Protein AF-A0A2H0VPB9-F1 (afdb_monomer_lite)

Foldseek 3Di:
DDPLVVVLPPPVCVVVDPDPPDDLQNDKDKDAADDPPPPQDVPDFGMWMDHPQKIWTWGQDPVGDTDTDDMDGPVVVCVVVVND

Structure (mmCIF, N/CA/C/O backbone):
data_AF-A0A2H0VPB9-F1
#
_entry.id   AF-A0A2H0VPB9-F1
#
loop_
_atom_site.group_PDB
_atom_site.id
_atom_site.type_symbol
_atom_site.label_atom_id
_atom_site.label_alt_id
_atom_site.label_comp_id
_atom_site.label_asym_id
_atom_site.label_entity_id
_atom_s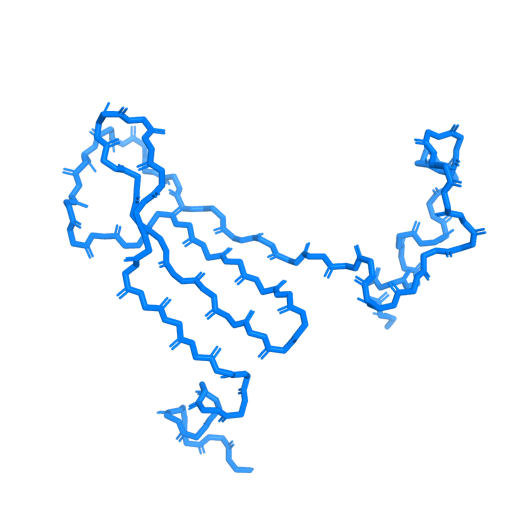ite.label_seq_id
_atom_site.pdbx_PDB_ins_code
_atom_site.Cartn_x
_atom_site.Cartn_y
_atom_site.Cartn_z
_atom_site.occupancy
_atom_site.B_iso_or_equiv
_atom_site.auth_seq_id
_atom_site.auth_comp_id
_atom_site.auth_asym_id
_atom_site.auth_atom_id
_atom_site.pdbx_PDB_model_num
ATOM 1 N N . GLU A 1 1 ? -1.319 13.851 15.436 1.00 55.47 1 GLU A N 1
ATOM 2 C CA . GLU A 1 1 ? -2.630 13.229 15.161 1.00 55.47 1 GLU A CA 1
ATOM 3 C C . GLU A 1 1 ? -2.427 12.123 14.128 1.00 55.47 1 GLU A C 1
ATOM 5 O O . GLU A 1 1 ? -1.667 12.339 13.188 1.00 55.47 1 GLU A O 1
ATOM 10 N N . THR A 1 2 ? -2.934 10.907 14.356 1.00 79.50 2 THR A N 1
ATOM 11 C CA . THR A 1 2 ? -2.649 9.736 13.501 1.00 79.50 2 THR A CA 1
ATOM 12 C C . THR A 1 2 ? -3.557 9.719 12.269 1.00 79.50 2 THR A C 1
ATOM 14 O O . THR A 1 2 ? -4.707 10.139 12.337 1.00 79.50 2 THR A O 1
ATOM 17 N N . LEU A 1 3 ? -3.070 9.189 11.137 1.00 80.00 3 LEU A N 1
ATOM 18 C CA . LEU A 1 3 ? -3.854 9.039 9.896 1.00 80.00 3 LEU A CA 1
ATOM 19 C C . LEU A 1 3 ? -5.226 8.386 10.143 1.00 80.00 3 LEU A C 1
ATOM 21 O O . LEU A 1 3 ? -6.224 8.810 9.573 1.00 80.00 3 LEU A O 1
ATOM 25 N N . LEU A 1 4 ? -5.272 7.379 11.020 1.00 84.00 4 LEU A N 1
ATOM 26 C CA . LEU A 1 4 ? -6.498 6.676 11.392 1.00 84.00 4 LEU A CA 1
ATOM 27 C C . LEU A 1 4 ? -7.533 7.596 12.051 1.00 84.00 4 LEU A C 1
ATOM 29 O O . LEU A 1 4 ? -8.717 7.499 11.734 1.00 84.00 4 LEU A O 1
ATOM 33 N N . GLN A 1 5 ? -7.085 8.499 12.926 1.00 86.56 5 GLN A N 1
ATOM 34 C CA . GLN A 1 5 ? -7.957 9.465 13.586 1.00 86.56 5 GLN A CA 1
ATOM 35 C C . GLN A 1 5 ? -8.573 10.416 12.555 1.00 86.56 5 GLN A C 1
ATOM 37 O O . GLN A 1 5 ? -9.792 10.525 12.475 1.00 86.56 5 GLN A O 1
ATOM 42 N N . ASN A 1 6 ? -7.746 10.977 11.666 1.00 85.38 6 ASN A N 1
ATOM 43 C CA . ASN A 1 6 ? -8.203 11.886 10.610 1.00 85.38 6 ASN A CA 1
ATOM 44 C C . ASN A 1 6 ? -9.254 11.252 9.684 1.00 85.38 6 ASN A C 1
ATOM 46 O O . ASN A 1 6 ? -10.145 11.941 9.189 1.00 85.38 6 ASN A O 1
ATOM 50 N N . VAL A 1 7 ? -9.150 9.945 9.421 1.00 83.06 7 VAL A N 1
ATOM 51 C CA . VAL A 1 7 ? -10.129 9.220 8.599 1.00 83.06 7 VAL A CA 1
ATOM 52 C C . VAL A 1 7 ? -11.423 8.970 9.376 1.00 83.06 7 VAL A C 1
ATOM 54 O O . VAL A 1 7 ? -12.502 9.217 8.842 1.00 83.06 7 VAL A O 1
ATOM 57 N N . ASN A 1 8 ? -11.336 8.513 10.629 1.00 86.62 8 ASN A N 1
ATOM 58 C CA . ASN A 1 8 ? -12.515 8.253 11.460 1.00 86.62 8 ASN A CA 1
ATOM 59 C C . ASN A 1 8 ? -13.287 9.536 11.814 1.00 86.62 8 ASN A C 1
ATOM 61 O O . ASN A 1 8 ? -14.515 9.504 11.929 1.00 86.62 8 ASN A O 1
ATOM 65 N N . ASP A 1 9 ? -12.606 10.676 11.914 1.00 89.88 9 ASP A N 1
ATOM 66 C CA . ASP A 1 9 ? -13.225 11.971 12.215 1.00 89.88 9 ASP A CA 1
ATOM 67 C C . ASP A 1 9 ? -13.856 12.653 10.996 1.00 89.88 9 ASP A C 1
ATOM 69 O O . ASP A 1 9 ? -14.641 13.590 11.135 1.00 89.88 9 ASP A O 1
ATOM 73 N N . ASN A 1 10 ? -13.588 12.160 9.786 1.00 88.12 10 ASN A N 1
ATOM 74 C CA . ASN A 1 10 ? -14.129 12.748 8.571 1.00 88.12 10 ASN A CA 1
ATOM 75 C C . ASN A 1 10 ? -15.579 12.297 8.316 1.00 88.12 10 ASN A C 1
ATOM 77 O O . ASN A 1 10 ? -15.847 11.251 7.723 1.00 88.12 10 ASN A O 1
ATOM 81 N N . GLU A 1 11 ? -16.538 13.137 8.707 1.00 87.19 11 GLU A N 1
ATOM 82 C CA . GLU A 1 11 ? -17.978 12.877 8.558 1.00 87.19 11 GLU A CA 1
ATOM 83 C C . GLU A 1 11 ? -18.425 12.601 7.116 1.00 87.19 11 GLU A C 1
ATOM 85 O O . GLU A 1 11 ? -19.405 11.885 6.901 1.00 87.19 11 GLU A O 1
ATOM 90 N N . LYS A 1 12 ? -17.700 13.118 6.113 1.00 86.31 12 LYS A N 1
ATOM 91 C CA . LYS A 1 12 ? -18.070 12.955 4.699 1.00 86.31 12 LYS A CA 1
ATOM 92 C C . LYS A 1 12 ? -17.908 11.524 4.212 1.00 86.31 12 LYS A C 1
ATOM 94 O O . LYS A 1 12 ? -18.681 11.116 3.354 1.00 86.31 12 LYS A O 1
ATOM 99 N N . VAL A 1 13 ? -16.924 10.793 4.740 1.00 80.25 13 VAL A N 1
ATOM 100 C CA . VAL A 1 13 ? -16.702 9.387 4.377 1.00 80.25 13 VAL A CA 1
ATOM 101 C C . VAL A 1 13 ? -17.557 8.446 5.215 1.00 80.25 13 VAL A C 1
ATOM 103 O O . VAL A 1 13 ? -17.981 7.437 4.679 1.00 80.25 13 VAL A O 1
ATOM 106 N N . ARG A 1 14 ? -17.909 8.780 6.469 1.00 76.62 14 ARG A N 1
ATOM 107 C CA . ARG A 1 14 ? -18.679 7.896 7.381 1.00 76.62 14 ARG A CA 1
ATOM 108 C C . ARG A 1 14 ? -19.916 7.250 6.751 1.00 76.62 14 ARG A C 1
ATOM 110 O O . ARG A 1 14 ? -20.157 6.068 6.967 1.00 76.62 14 ARG A O 1
ATOM 117 N N . LYS A 1 15 ? -20.684 8.012 5.971 1.00 79.62 15 LYS A N 1
ATOM 118 C CA . LYS A 1 15 ? -21.927 7.544 5.333 1.00 79.62 15 LYS A CA 1
ATOM 119 C C . LYS A 1 15 ? -21.715 6.453 4.274 1.00 79.62 15 LYS A C 1
ATOM 121 O O . LYS A 1 15 ? -22.636 5.694 4.000 1.00 79.62 15 LYS A O 1
ATOM 126 N N . ASP A 1 16 ? -20.521 6.384 3.694 1.00 78.81 16 ASP A N 1
ATOM 127 C CA . ASP A 1 16 ? -20.197 5.493 2.579 1.00 78.81 16 ASP A CA 1
ATOM 128 C C . ASP A 1 16 ? -19.471 4.219 3.065 1.00 78.81 16 ASP A C 1
ATOM 130 O O . ASP A 1 16 ? -18.979 3.425 2.263 1.00 78.81 16 ASP A O 1
ATOM 134 N N . LEU A 1 17 ? -19.385 4.007 4.386 1.00 73.81 17 LEU A N 1
ATOM 135 C CA . LEU A 1 17 ? -18.545 2.977 4.995 1.00 73.81 17 LEU A CA 1
ATOM 136 C C . LEU A 1 17 ? -19.366 1.899 5.695 1.00 73.81 17 LEU A C 1
ATOM 138 O O . LEU A 1 17 ? -20.016 2.135 6.707 1.00 73.81 17 LEU A O 1
ATOM 142 N N . CYS A 1 18 ? -19.255 0.669 5.189 1.00 73.06 18 CYS A N 1
ATOM 143 C CA . CYS A 1 18 ? -19.909 -0.506 5.773 1.00 73.06 18 CYS A CA 1
ATOM 144 C C . CYS A 1 18 ? -19.307 -0.939 7.122 1.00 73.06 18 CYS A C 1
ATOM 146 O O . CYS A 1 18 ? -19.928 -1.709 7.849 1.00 73.06 18 CYS A O 1
ATOM 148 N N . GLN A 1 19 ? -18.092 -0.489 7.447 1.00 74.12 19 GLN A N 1
ATOM 149 C CA . GLN A 1 19 ? -17.408 -0.800 8.701 1.00 74.12 19 GLN A CA 1
ATOM 150 C C . GLN A 1 19 ? -16.827 0.486 9.290 1.00 74.12 19 GLN A C 1
ATOM 152 O O . GLN A 1 19 ? -15.845 1.023 8.782 1.00 74.12 19 GLN A O 1
ATOM 157 N N . TYR A 1 20 ? -17.470 0.980 10.347 1.00 78.88 20 TYR A N 1
ATOM 158 C CA . TYR A 1 20 ? -17.074 2.163 11.104 1.00 78.88 20 TYR A CA 1
ATOM 159 C C . TYR A 1 20 ? -17.109 1.849 12.614 1.00 78.88 20 TYR A C 1
ATOM 161 O O . TYR A 1 20 ? -18.063 1.204 13.058 1.00 78.88 20 TYR A O 1
ATOM 169 N N . PRO A 1 21 ? -16.133 2.316 13.419 1.00 85.25 21 PRO A N 1
ATOM 170 C CA . PRO A 1 21 ? -14.915 3.022 13.010 1.00 85.25 21 PRO A CA 1
ATOM 171 C C . PRO A 1 21 ? -13.914 2.088 12.315 1.00 85.25 21 PRO A C 1
ATOM 173 O O . PRO A 1 21 ? -13.914 0.877 12.541 1.00 85.25 21 PRO A O 1
ATOM 176 N N . PHE A 1 22 ? -13.033 2.653 11.490 1.00 83.75 22 PHE A N 1
ATOM 177 C CA . PHE A 1 22 ? -11.905 1.909 10.949 1.00 83.75 22 PHE A CA 1
ATOM 178 C C . PHE A 1 22 ? -10.911 1.556 12.046 1.00 83.75 22 PHE A C 1
ATOM 180 O O . PHE A 1 22 ? -10.642 2.342 12.961 1.00 83.75 22 PHE A O 1
ATOM 187 N N . LYS A 1 23 ? -10.299 0.392 11.879 1.00 84.88 23 LYS A N 1
ATOM 188 C CA . LYS A 1 23 ? -9.131 -0.066 12.619 1.00 84.88 23 LYS A CA 1
ATOM 189 C C . LYS A 1 23 ? -7.889 0.058 11.739 1.00 84.88 23 LYS A C 1
ATOM 191 O O . LYS A 1 23 ? -7.980 0.176 10.519 1.00 84.88 23 LYS A O 1
ATOM 196 N N . ILE A 1 24 ? -6.710 -0.009 12.355 1.00 81.06 24 ILE A N 1
ATOM 197 C CA . ILE A 1 24 ? -5.424 0.072 11.644 1.00 81.06 24 ILE A CA 1
ATOM 198 C C . ILE A 1 24 ? -5.288 -1.000 10.544 1.00 81.06 24 ILE A C 1
ATOM 200 O O . ILE A 1 24 ? -4.777 -0.708 9.470 1.00 81.06 24 ILE A O 1
ATOM 204 N N . GLU A 1 25 ? -5.850 -2.193 10.763 1.00 82.25 25 GLU A N 1
ATOM 205 C CA . GLU A 1 25 ? -5.942 -3.313 9.803 1.00 82.25 25 GLU A CA 1
ATOM 206 C C . GLU A 1 25 ? -6.796 -3.007 8.555 1.00 82.25 25 GLU A C 1
ATOM 208 O O . GLU A 1 25 ? -6.696 -3.678 7.524 1.00 82.25 25 GLU A O 1
ATOM 213 N N . ASN A 1 26 ? -7.638 -1.972 8.618 1.00 79.88 26 ASN A N 1
ATOM 214 C CA . ASN A 1 26 ? -8.417 -1.499 7.477 1.00 79.88 26 ASN A CA 1
ATOM 215 C C . ASN A 1 26 ? -7.664 -0.452 6.642 1.00 79.88 26 ASN A C 1
ATOM 217 O O . ASN A 1 26 ? -8.137 -0.089 5.564 1.00 79.88 26 ASN A O 1
ATOM 221 N N . LEU A 1 27 ? -6.510 0.042 7.107 1.00 80.56 27 LEU A N 1
ATOM 222 C CA . LEU A 1 27 ? -5.758 1.076 6.407 1.00 80.56 27 LEU A CA 1
ATOM 223 C C . LEU A 1 27 ? -4.755 0.482 5.420 1.00 80.56 27 LEU A C 1
ATOM 225 O O . LEU A 1 27 ? -3.922 -0.361 5.743 1.00 80.56 27 LEU A O 1
ATOM 229 N N . LYS A 1 28 ? -4.799 1.008 4.198 1.00 87.56 28 LYS A N 1
ATOM 230 C CA . LYS A 1 28 ? -3.764 0.834 3.184 1.00 87.56 28 LYS A CA 1
ATOM 231 C C . LYS A 1 28 ? -3.264 2.210 2.783 1.00 87.56 28 LYS A C 1
ATOM 233 O O . LYS A 1 28 ? -4.049 3.043 2.334 1.00 87.56 28 LYS A O 1
ATOM 238 N N . ILE A 1 29 ? -1.959 2.425 2.887 1.00 86.25 29 ILE A N 1
ATOM 239 C CA . ILE A 1 29 ? -1.314 3.626 2.354 1.00 86.25 29 ILE A CA 1
ATOM 240 C C . ILE A 1 29 ? -0.812 3.306 0.954 1.00 86.25 29 ILE A C 1
ATOM 242 O O . ILE A 1 29 ? -0.380 2.190 0.659 1.00 86.25 29 ILE A O 1
ATOM 246 N N . THR A 1 30 ? -0.932 4.268 0.051 1.00 89.19 30 THR A N 1
ATOM 247 C CA . THR A 1 30 ? -0.509 4.125 -1.336 1.00 89.19 30 THR A CA 1
ATOM 248 C C . THR A 1 30 ? 0.170 5.403 -1.796 1.00 89.19 30 THR A C 1
ATOM 250 O O . THR A 1 30 ? -0.338 6.492 -1.548 1.00 89.19 30 THR A O 1
ATOM 253 N N . ILE A 1 31 ? 1.296 5.251 -2.490 1.00 87.81 31 ILE A N 1
ATOM 254 C CA . ILE A 1 31 ? 2.009 6.332 -3.166 1.00 87.81 31 ILE A CA 1
ATOM 255 C C . ILE A 1 31 ? 2.049 5.982 -4.650 1.00 87.81 31 ILE A C 1
ATOM 257 O O . ILE A 1 31 ? 2.576 4.936 -5.030 1.00 87.81 31 ILE A O 1
ATOM 261 N N . SER A 1 32 ? 1.479 6.841 -5.490 1.00 87.19 32 SER A N 1
ATOM 262 C CA . SER A 1 32 ? 1.540 6.725 -6.947 1.00 87.19 32 SER A CA 1
ATOM 263 C C . SER A 1 32 ? 2.487 7.774 -7.514 1.00 87.19 32 SER A C 1
ATOM 265 O O . SER A 1 32 ? 2.392 8.953 -7.176 1.00 87.19 32 SER A O 1
ATOM 267 N N . PHE A 1 33 ? 3.388 7.347 -8.395 1.00 83.19 33 PHE A N 1
ATOM 268 C CA . PHE A 1 33 ? 4.295 8.236 -9.108 1.00 83.19 33 PHE A CA 1
ATOM 269 C C . PHE A 1 33 ? 3.809 8.402 -10.541 1.00 83.19 33 PHE A C 1
ATOM 271 O O . PHE A 1 33 ? 3.806 7.449 -11.320 1.00 83.19 33 PHE A O 1
ATOM 278 N N . GLU A 1 34 ? 3.440 9.628 -10.896 1.00 75.12 34 GLU A N 1
ATOM 279 C CA . GLU A 1 34 ? 3.046 9.990 -12.253 1.00 75.12 34 GLU A CA 1
ATOM 280 C C . GLU A 1 34 ? 4.115 10.885 -12.877 1.00 75.12 34 GLU A C 1
ATOM 282 O O . GLU A 1 34 ? 4.629 11.819 -12.260 1.00 75.12 34 GLU A O 1
ATOM 287 N N . SER A 1 35 ? 4.484 10.575 -14.116 1.00 71.56 35 SER A N 1
ATOM 288 C CA . SER A 1 35 ? 5.393 11.393 -14.912 1.00 71.56 35 SER A CA 1
ATOM 289 C C . SER A 1 35 ? 4.577 12.193 -15.918 1.00 71.56 35 SER A C 1
ATOM 291 O O . SER 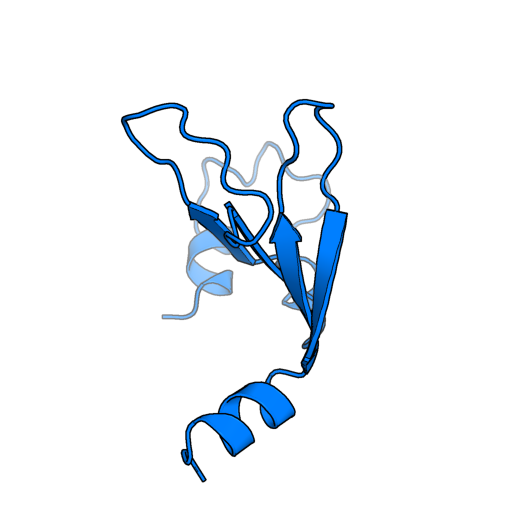A 1 35 ? 3.719 11.632 -16.591 1.00 71.56 35 SER A O 1
ATOM 293 N N . LYS A 1 36 ? 4.865 13.495 -16.065 1.00 69.25 36 LYS A N 1
ATOM 294 C CA . LYS A 1 36 ? 4.206 14.343 -17.080 1.00 69.25 36 LYS A CA 1
ATOM 295 C C . LYS A 1 36 ? 4.419 13.820 -18.498 1.00 69.25 36 LYS A C 1
ATOM 297 O O . LYS A 1 36 ? 3.561 13.984 -19.356 1.00 69.25 36 LYS A O 1
ATOM 302 N N . GLN A 1 37 ? 5.579 13.220 -18.749 1.00 63.78 37 GLN A N 1
ATOM 303 C CA . GLN A 1 37 ? 5.817 12.467 -19.969 1.00 63.78 37 GLN A CA 1
ATOM 304 C C . GLN A 1 37 ? 5.439 11.016 -19.673 1.00 63.78 37 GLN A C 1
ATOM 306 O O . GLN A 1 37 ? 5.981 10.453 -18.720 1.00 63.78 37 GLN A O 1
ATOM 311 N N . ASN A 1 38 ? 4.554 10.419 -20.477 1.00 60.38 38 ASN A N 1
ATOM 312 C CA . ASN A 1 38 ? 4.165 8.997 -20.446 1.00 60.38 38 ASN A CA 1
ATOM 313 C C . ASN A 1 38 ? 5.342 8.051 -20.791 1.00 60.38 38 ASN A C 1
ATOM 315 O O . ASN A 1 38 ? 5.204 7.104 -21.561 1.00 60.38 38 ASN A O 1
ATOM 319 N N . ILE A 1 39 ? 6.535 8.329 -20.269 1.00 61.50 39 ILE A N 1
ATOM 320 C CA . ILE A 1 39 ? 7.728 7.517 -20.428 1.00 61.50 39 ILE A CA 1
ATOM 321 C C . ILE A 1 39 ? 7.565 6.338 -19.483 1.00 61.50 39 ILE A C 1
ATOM 323 O O . ILE A 1 39 ? 7.784 6.439 -18.272 1.00 61.50 39 ILE A O 1
ATOM 327 N N . VAL A 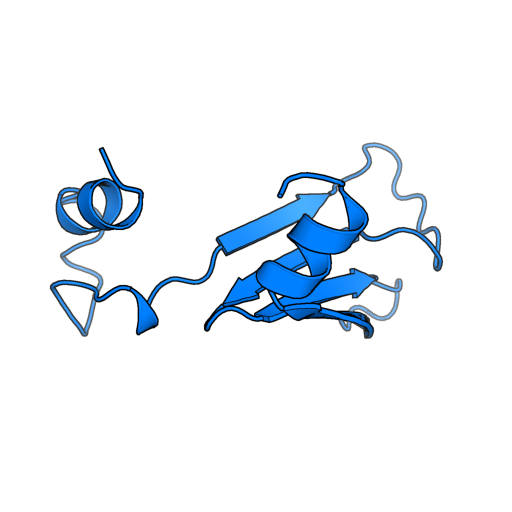1 40 ? 7.148 5.220 -20.063 1.00 61.06 40 VAL A N 1
ATOM 328 C CA . VAL A 1 40 ? 7.087 3.945 -19.368 1.00 61.06 40 VAL A CA 1
ATOM 329 C C . VAL A 1 40 ? 8.505 3.395 -19.308 1.00 61.06 40 VAL A C 1
ATOM 331 O O . VAL A 1 40 ? 9.009 2.842 -20.280 1.00 61.06 40 VAL A O 1
ATOM 334 N N . ASN A 1 41 ? 9.173 3.607 -18.176 1.00 66.31 41 ASN A N 1
ATOM 335 C CA . ASN A 1 41 ? 10.425 2.926 -17.880 1.00 66.31 41 ASN A CA 1
ATOM 336 C C . ASN A 1 41 ? 10.089 1.642 -17.094 1.00 66.31 41 ASN A C 1
ATOM 338 O O . ASN A 1 41 ? 9.574 1.771 -15.979 1.00 66.31 41 ASN A O 1
ATOM 342 N N . PRO A 1 42 ? 10.363 0.442 -17.645 1.00 63.22 42 PRO A N 1
ATOM 343 C CA . PRO A 1 42 ? 10.045 -0.837 -17.008 1.00 63.22 42 PRO A CA 1
ATOM 344 C C . PRO A 1 42 ? 10.741 -1.058 -15.659 1.00 63.22 42 PRO A C 1
ATOM 346 O O . PRO A 1 42 ? 10.253 -1.825 -14.835 1.00 63.22 42 PRO A O 1
ATOM 349 N N . GLU A 1 43 ? 11.840 -0.355 -15.402 1.00 67.69 43 GLU A N 1
ATOM 350 C CA . GLU A 1 43 ? 12.600 -0.438 -14.151 1.00 67.69 43 GLU A CA 1
ATOM 351 C C . GLU A 1 43 ? 12.141 0.595 -13.113 1.00 67.69 43 GLU A C 1
ATOM 353 O O . GLU A 1 43 ? 12.594 0.599 -11.968 1.00 67.69 43 GLU A O 1
ATOM 358 N N . ARG A 1 44 ? 11.229 1.499 -13.486 1.00 79.31 44 ARG A N 1
ATOM 359 C CA . ARG A 1 44 ? 10.759 2.555 -12.593 1.00 79.31 44 ARG A CA 1
ATOM 360 C C . ARG A 1 44 ? 9.597 2.061 -11.743 1.00 79.31 44 ARG A C 1
ATOM 362 O O . ARG A 1 44 ? 8.556 1.653 -12.263 1.00 79.31 44 ARG A O 1
ATOM 369 N N . ILE A 1 45 ? 9.740 2.220 -10.430 1.00 86.31 45 ILE A N 1
ATOM 370 C CA . ILE A 1 45 ? 8.632 2.106 -9.481 1.00 86.31 45 ILE A CA 1
ATOM 371 C C . ILE A 1 45 ? 7.610 3.197 -9.807 1.00 86.31 45 ILE A C 1
ATOM 373 O O . ILE A 1 45 ? 7.904 4.392 -9.749 1.00 86.31 45 ILE A O 1
ATOM 377 N N . THR A 1 46 ? 6.396 2.783 -10.144 1.00 87.50 46 THR A N 1
ATOM 378 C CA . THR A 1 46 ? 5.271 3.689 -10.415 1.00 87.50 46 THR A CA 1
ATOM 379 C C . THR A 1 46 ? 4.276 3.711 -9.267 1.00 87.50 46 THR A C 1
ATOM 381 O O . THR A 1 46 ? 3.403 4.575 -9.212 1.00 87.50 46 THR A O 1
ATOM 384 N N . PHE A 1 47 ? 4.364 2.742 -8.357 1.00 89.31 47 PHE A N 1
ATOM 385 C CA . PHE A 1 47 ? 3.373 2.564 -7.312 1.00 89.31 47 PHE A CA 1
ATOM 386 C C . PHE A 1 47 ? 3.976 1.837 -6.109 1.00 89.31 47 PHE A C 1
ATOM 388 O O . PHE A 1 47 ? 4.638 0.815 -6.266 1.00 89.31 47 PHE A O 1
ATOM 395 N N . ILE A 1 48 ? 3.726 2.349 -4.909 1.00 92.44 48 ILE A N 1
ATOM 396 C CA . ILE A 1 48 ? 4.090 1.718 -3.638 1.00 92.44 48 ILE A CA 1
ATOM 397 C C . ILE A 1 48 ? 2.816 1.565 -2.824 1.00 92.44 48 ILE A C 1
ATOM 399 O O . ILE A 1 48 ? 2.001 2.486 -2.764 1.00 92.44 48 ILE A O 1
ATOM 403 N N . SER A 1 49 ? 2.640 0.422 -2.171 1.00 93.38 49 SER A N 1
ATOM 404 C CA . SER A 1 49 ? 1.585 0.268 -1.175 1.00 93.38 49 SER A CA 1
ATOM 405 C C . SER A 1 49 ? 2.092 -0.347 0.108 1.00 93.38 49 SER A C 1
ATOM 407 O O . SER A 1 49 ? 2.839 -1.317 0.053 1.00 93.38 49 SER A O 1
ATOM 409 N N . ALA A 1 50 ? 1.603 0.161 1.232 1.00 91.88 50 ALA A N 1
ATOM 410 C CA . ALA A 1 50 ? 1.857 -0.389 2.551 1.00 91.88 50 ALA A CA 1
ATOM 411 C C . ALA A 1 50 ? 0.539 -0.852 3.182 1.00 91.88 50 ALA A C 1
ATOM 413 O O . ALA A 1 50 ? -0.427 -0.081 3.244 1.00 91.88 50 ALA A O 1
ATOM 414 N N . ARG A 1 51 ? 0.496 -2.114 3.616 1.00 90.25 51 ARG A N 1
ATOM 415 C CA . ARG A 1 51 ? -0.625 -2.728 4.341 1.00 90.25 51 ARG A CA 1
ATOM 416 C C . ARG A 1 51 ? -0.091 -3.864 5.212 1.00 90.25 51 ARG A C 1
ATOM 418 O O . ARG A 1 51 ? 0.788 -4.589 4.764 1.00 90.25 51 ARG A O 1
ATOM 425 N N . ASP A 1 52 ? -0.625 -4.018 6.422 1.00 86.81 52 ASP A N 1
ATOM 426 C CA . ASP A 1 52 ? -0.290 -5.128 7.330 1.00 86.81 52 ASP A CA 1
ATOM 427 C C . ASP A 1 52 ? 1.230 -5.281 7.557 1.00 86.81 52 ASP A C 1
ATOM 429 O O . ASP A 1 52 ? 1.775 -6.377 7.504 1.00 86.81 52 ASP A O 1
ATOM 433 N N . ASN A 1 53 ? 1.928 -4.154 7.762 1.00 86.31 53 ASN A N 1
ATOM 434 C CA . ASN A 1 53 ? 3.393 -4.046 7.898 1.00 86.31 53 ASN A CA 1
ATOM 435 C C . ASN A 1 53 ? 4.227 -4.501 6.687 1.00 86.31 53 ASN A C 1
ATOM 437 O O . ASN A 1 53 ? 5.454 -4.518 6.782 1.00 86.31 53 ASN A O 1
ATOM 441 N N . ILE A 1 54 ? 3.594 -4.794 5.550 1.00 92.75 54 ILE A N 1
ATOM 442 C CA . ILE A 1 54 ? 4.262 -5.151 4.298 1.00 92.75 54 ILE A CA 1
ATOM 443 C C . ILE A 1 54 ? 4.197 -3.968 3.334 1.00 92.75 54 ILE A C 1
ATOM 445 O O . ILE A 1 54 ? 3.124 -3.429 3.039 1.00 92.75 54 ILE A O 1
ATOM 449 N N . ILE A 1 55 ? 5.357 -3.590 2.812 1.00 94.81 55 ILE A N 1
ATOM 450 C CA . ILE A 1 55 ? 5.549 -2.612 1.750 1.00 94.81 55 ILE A CA 1
ATOM 451 C C . ILE A 1 55 ? 5.750 -3.375 0.445 1.00 94.81 55 ILE A C 1
ATOM 453 O O . ILE A 1 55 ? 6.566 -4.288 0.359 1.00 94.81 55 ILE A O 1
ATOM 457 N N . LYS A 1 56 ? 4.998 -2.998 -0.586 1.00 94.94 56 LYS A N 1
ATOM 458 C CA . LYS A 1 56 ? 5.070 -3.588 -1.923 1.00 94.94 56 LYS A CA 1
ATOM 459 C C . LYS A 1 56 ? 5.348 -2.512 -2.953 1.00 94.94 56 LYS A C 1
ATOM 461 O O . LYS A 1 56 ? 4.660 -1.489 -2.981 1.00 94.94 56 LYS A O 1
ATOM 466 N N . TYR A 1 57 ? 6.317 -2.780 -3.817 1.00 92.94 57 TYR A N 1
ATOM 467 C CA . TYR A 1 57 ? 6.760 -1.900 -4.890 1.00 92.94 57 TYR A CA 1
ATOM 468 C C . TYR A 1 57 ? 6.309 -2.473 -6.221 1.00 92.94 57 TYR A C 1
ATOM 470 O O . TYR A 1 57 ? 6.521 -3.653 -6.494 1.00 92.94 57 TYR A O 1
ATOM 478 N N . TYR A 1 58 ? 5.704 -1.641 -7.058 1.00 90.94 58 TYR A N 1
ATOM 479 C CA . TYR A 1 58 ? 5.140 -2.074 -8.324 1.00 90.94 58 TYR A CA 1
ATOM 480 C C . TYR A 1 58 ? 5.591 -1.201 -9.485 1.00 90.94 58 TYR A C 1
ATOM 482 O O . TYR A 1 58 ? 5.786 0.014 -9.352 1.00 90.94 58 TYR A O 1
ATOM 490 N N . HIS A 1 59 ? 5.649 -1.842 -10.646 1.00 86.88 59 HIS A N 1
ATOM 491 C CA . HIS A 1 59 ? 5.730 -1.206 -11.947 1.00 86.88 59 HIS A CA 1
ATOM 492 C C . HIS A 1 59 ? 4.385 -1.360 -12.673 1.00 86.88 59 HIS A C 1
ATOM 494 O O . HIS A 1 59 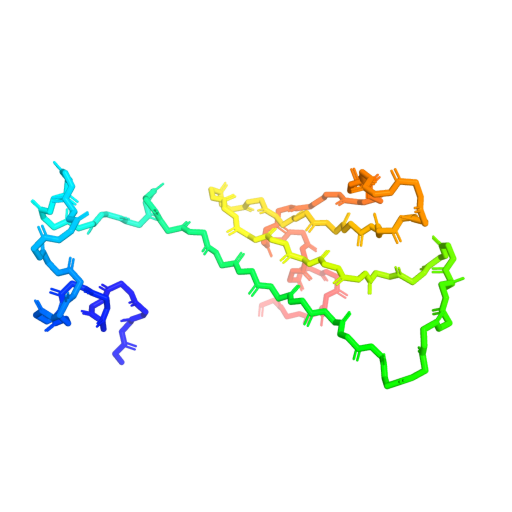? 3.741 -2.408 -12.589 1.00 86.88 59 HIS A O 1
ATOM 500 N N . ASN A 1 60 ? 3.967 -0.324 -13.397 1.00 79.75 60 ASN A N 1
ATOM 501 C CA . ASN A 1 60 ? 2.830 -0.352 -14.312 1.00 79.75 60 ASN A CA 1
ATOM 502 C C . ASN A 1 60 ? 3.351 -0.445 -15.753 1.00 79.75 60 ASN A C 1
ATOM 504 O O . ASN A 1 60 ? 3.605 0.599 -16.363 1.00 79.75 60 ASN A O 1
ATOM 508 N N . PRO A 1 61 ? 3.505 -1.657 -16.312 1.00 70.62 61 PRO A N 1
ATOM 509 C CA . PRO A 1 61 ? 3.774 -1.812 -17.730 1.00 70.62 61 PRO A CA 1
ATOM 510 C C . PRO A 1 61 ? 2.620 -1.245 -18.570 1.00 70.62 61 PRO A C 1
ATOM 512 O O . PRO A 1 61 ? 1.482 -1.152 -18.093 1.00 70.62 61 PRO A O 1
ATOM 515 N N . PRO A 1 62 ? 2.861 -0.946 -19.860 1.00 68.75 62 PRO A N 1
ATOM 516 C CA . PRO A 1 62 ? 1.822 -0.448 -20.765 1.00 68.75 62 PRO A CA 1
ATOM 517 C C . PRO A 1 62 ? 0.644 -1.423 -20.927 1.00 68.75 62 PRO A C 1
ATOM 519 O O . PRO A 1 62 ? -0.440 -1.025 -21.336 1.00 68.75 62 PRO A O 1
ATOM 522 N N . THR A 1 63 ? 0.851 -2.701 -20.590 1.00 68.81 63 THR A N 1
ATOM 523 C CA . THR A 1 63 ? -0.153 -3.774 -20.618 1.00 68.81 63 THR A CA 1
ATOM 524 C C . THR A 1 63 ? -1.239 -3.629 -19.544 1.00 68.81 63 THR A C 1
ATOM 526 O O . THR A 1 63 ? -2.195 -4.400 -19.543 1.00 68.81 63 THR A O 1
ATOM 529 N N . GLY A 1 64 ? -1.117 -2.650 -18.640 1.00 69.88 64 GLY A N 1
ATOM 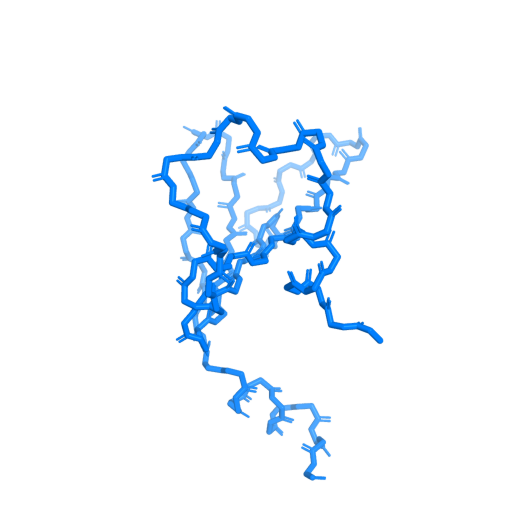530 C CA . GLY A 1 64 ? -2.170 -2.230 -17.710 1.00 69.88 64 GLY A CA 1
ATOM 531 C C . GLY A 1 64 ? -2.200 -2.970 -16.371 1.00 69.88 64 GLY A C 1
ATOM 532 O O . GLY A 1 64 ? -2.863 -2.511 -15.441 1.00 69.88 64 GLY A O 1
ATOM 533 N N . TYR A 1 65 ? -1.460 -4.072 -16.224 1.00 78.69 65 TYR A N 1
ATOM 534 C CA . TYR A 1 65 ? -1.400 -4.830 -14.972 1.00 78.69 65 TYR A CA 1
ATOM 535 C C . TYR A 1 65 ? -0.195 -4.442 -14.127 1.00 78.69 65 TYR A C 1
ATOM 537 O O . TYR A 1 65 ? 0.933 -4.536 -14.592 1.00 78.69 65 TYR A O 1
ATOM 545 N N . ARG A 1 66 ? -0.428 -4.093 -12.857 1.00 84.88 66 ARG A N 1
ATOM 546 C CA . ARG A 1 66 ? 0.637 -3.891 -11.862 1.00 84.88 66 ARG A CA 1
ATOM 547 C C . ARG A 1 66 ? 1.494 -5.147 -11.733 1.00 84.88 66 ARG A C 1
ATOM 549 O O . ARG A 1 66 ? 0.977 -6.209 -11.396 1.00 84.88 66 ARG A O 1
ATOM 556 N N . VAL A 1 67 ? 2.800 -4.995 -11.909 1.00 88.12 67 VAL A N 1
ATOM 557 C CA . VAL A 1 67 ? 3.798 -6.044 -11.680 1.00 88.12 67 VAL A CA 1
ATOM 558 C C . VAL A 1 67 ? 4.505 -5.755 -10.363 1.00 88.12 67 VAL A C 1
ATOM 560 O O . VAL A 1 67 ? 4.998 -4.647 -10.166 1.00 88.12 67 VAL A O 1
ATOM 563 N N . LEU A 1 68 ? 4.525 -6.729 -9.450 1.00 91.44 68 LEU A N 1
ATOM 564 C CA . LEU A 1 68 ? 5.278 -6.641 -8.197 1.00 91.44 68 LEU A CA 1
ATOM 565 C C . LEU A 1 68 ? 6.779 -6.726 -8.506 1.00 91.44 68 LEU A C 1
ATOM 567 O O . LEU A 1 68 ? 7.222 -7.688 -9.122 1.00 91.44 68 LEU A O 1
ATOM 571 N N . ILE A 1 69 ? 7.539 -5.721 -8.078 1.00 91.81 69 ILE A N 1
ATOM 572 C CA . ILE A 1 69 ? 8.998 -5.651 -8.237 1.00 91.81 69 ILE A CA 1
ATOM 573 C C . ILE A 1 69 ? 9.688 -6.181 -6.981 1.00 91.81 69 ILE A C 1
ATOM 575 O O . ILE A 1 69 ? 10.643 -6.946 -7.057 1.00 91.81 69 ILE A O 1
ATOM 579 N N . HIS A 1 70 ? 9.215 -5.735 -5.819 1.00 92.38 70 HIS A N 1
ATOM 580 C CA . HIS A 1 70 ? 9.822 -6.033 -4.532 1.00 92.38 70 HIS A CA 1
ATOM 581 C C . HIS A 1 70 ? 8.769 -5.981 -3.429 1.00 92.38 70 HIS A C 1
ATOM 583 O O . HIS A 1 70 ? 7.787 -5.235 -3.528 1.00 92.38 70 HIS A O 1
ATOM 589 N N . GLU A 1 71 ? 9.002 -6.741 -2.368 1.00 95.62 71 GLU A N 1
ATOM 590 C CA . GLU A 1 71 ? 8.289 -6.609 -1.109 1.00 95.62 71 GLU A CA 1
ATOM 591 C C . GLU A 1 71 ? 9.266 -6.692 0.058 1.00 95.62 71 GLU A C 1
ATOM 593 O O . GLU A 1 71 ? 10.271 -7.397 -0.012 1.00 95.62 71 GLU A O 1
ATOM 598 N N . GLU A 1 72 ? 8.959 -5.944 1.107 1.00 96.06 72 GLU A N 1
ATOM 599 C CA . GLU A 1 72 ? 9.700 -5.948 2.363 1.00 96.06 72 GLU A CA 1
ATOM 600 C C . GLU A 1 72 ? 8.776 -5.526 3.503 1.00 96.06 72 GLU A C 1
ATOM 602 O O . GLU A 1 72 ? 7.724 -4.914 3.299 1.00 96.06 72 GLU A O 1
ATOM 607 N N . THR A 1 73 ? 9.164 -5.846 4.723 1.00 94.94 73 THR A N 1
ATOM 608 C CA . THR A 1 73 ? 8.534 -5.337 5.934 1.00 94.94 73 THR A CA 1
ATOM 609 C C . THR A 1 73 ? 9.007 -3.919 6.241 1.00 94.94 73 THR A C 1
ATOM 611 O O . THR A 1 73 ? 10.056 -3.462 5.784 1.00 94.94 73 THR A O 1
ATOM 614 N N . PHE A 1 74 ? 8.243 -3.204 7.065 1.00 88.88 74 PHE A N 1
ATOM 615 C CA . PHE A 1 74 ? 8.658 -1.880 7.533 1.00 88.88 74 PHE A CA 1
ATOM 616 C C . PHE A 1 74 ? 9.989 -1.905 8.307 1.00 88.88 74 PHE A C 1
ATOM 618 O O . PHE A 1 74 ? 10.769 -0.961 8.203 1.00 88.88 74 PHE A O 1
ATOM 625 N N . GLU A 1 75 ? 10.269 -2.980 9.047 1.00 92.06 75 GLU A N 1
ATOM 626 C CA . GLU A 1 75 ? 11.526 -3.117 9.790 1.00 92.06 75 GLU A CA 1
ATOM 627 C C . GLU A 1 75 ? 12.717 -3.360 8.852 1.00 92.06 75 GLU A C 1
ATOM 629 O O . GLU A 1 75 ? 13.731 -2.680 8.980 1.00 92.0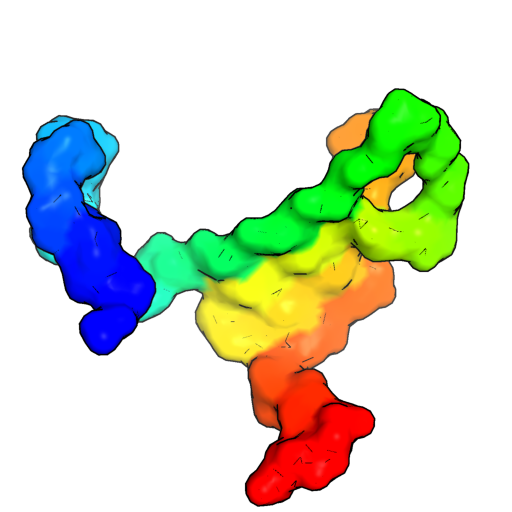6 75 GLU A O 1
ATOM 634 N N . GLU A 1 76 ? 12.570 -4.206 7.827 1.00 94.38 76 GLU A N 1
ATOM 635 C CA . GLU A 1 76 ? 13.608 -4.391 6.797 1.00 94.38 76 GLU A CA 1
ATOM 636 C C . GLU A 1 76 ? 13.920 -3.080 6.056 1.00 94.38 76 GLU A C 1
ATOM 638 O O . GLU A 1 76 ? 15.086 -2.754 5.812 1.00 94.38 76 GLU A O 1
ATOM 643 N N . ALA A 1 77 ? 12.890 -2.286 5.742 1.00 90.31 77 ALA A N 1
ATOM 644 C CA . ALA A 1 77 ? 13.066 -0.975 5.124 1.00 90.31 77 ALA A CA 1
ATOM 645 C C . ALA A 1 77 ? 13.840 0.001 6.033 1.00 90.31 77 ALA A C 1
ATOM 647 O O . ALA A 1 77 ? 14.723 0.719 5.558 1.00 90.31 77 ALA A O 1
ATOM 648 N N . LYS A 1 78 ? 13.548 0.027 7.342 1.00 89.31 78 LYS A N 1
ATOM 649 C CA . LYS A 1 78 ? 14.280 0.862 8.314 1.00 89.31 78 LYS A CA 1
ATOM 650 C C . LYS A 1 78 ? 15.742 0.459 8.445 1.00 89.31 78 LYS A C 1
ATOM 652 O O . LYS A 1 78 ? 16.611 1.332 8.444 1.00 89.31 78 LYS A O 1
ATOM 657 N N . GLU A 1 79 ? 16.014 -0.843 8.533 1.00 91.81 79 GLU A N 1
ATOM 658 C CA . GLU A 1 79 ? 17.375 -1.367 8.656 1.00 91.81 79 GLU A CA 1
ATOM 659 C C . GLU A 1 79 ? 18.247 -0.921 7.478 1.00 91.81 79 GLU A C 1
ATOM 661 O O . GLU A 1 79 ? 19.367 -0.444 7.675 1.00 91.81 79 GLU A O 1
ATOM 666 N N . LYS A 1 80 ? 17.700 -0.972 6.256 1.00 87.88 80 LYS A N 1
ATOM 667 C CA . LYS A 1 80 ? 18.377 -0.500 5.036 1.00 87.88 80 LYS A CA 1
ATOM 668 C C . LYS A 1 80 ? 18.635 1.011 5.025 1.00 87.88 80 LYS A C 1
ATOM 670 O O . LYS A 1 80 ? 19.573 1.457 4.369 1.00 87.88 80 LYS A O 1
ATOM 675 N N . LEU A 1 81 ? 17.837 1.800 5.746 1.00 80.81 81 LEU A N 1
ATOM 676 C CA . LEU A 1 81 ? 18.001 3.254 5.869 1.00 80.81 81 LEU A CA 1
ATOM 677 C C . LEU A 1 81 ? 18.983 3.664 6.978 1.00 80.81 81 LEU A C 1
ATOM 679 O O . LEU A 1 81 ? 19.237 4.857 7.150 1.00 80.81 81 LEU A O 1
ATOM 683 N N . GLY A 1 82 ? 19.532 2.711 7.740 1.00 62.06 82 GLY A N 1
ATOM 684 C CA . GLY A 1 82 ? 20.425 3.000 8.866 1.00 62.06 82 GLY A CA 1
ATOM 685 C C . GLY A 1 82 ? 19.732 3.703 10.039 1.00 62.06 82 GLY A C 1
ATOM 686 O O . GLY A 1 82 ? 20.409 4.255 10.905 1.00 62.06 82 GLY A O 1
ATOM 687 N N . GLN A 1 83 ? 18.397 3.695 10.074 1.00 56.31 83 GLN A N 1
ATOM 688 C CA . GLN A 1 83 ? 17.605 4.230 11.178 1.00 56.31 83 GLN A CA 1
ATOM 689 C C . GLN A 1 83 ? 17.375 3.100 12.189 1.00 56.31 83 GLN A C 1
ATOM 691 O O . GLN A 1 83 ? 16.427 2.330 12.053 1.00 56.31 83 GLN A O 1
ATOM 696 N N . LYS A 1 84 ? 18.300 2.962 13.146 1.00 47.91 84 LYS A N 1
ATOM 697 C CA . LYS A 1 84 ? 18.130 2.117 14.339 1.00 47.91 84 LYS A CA 1
ATOM 698 C C . LYS A 1 84 ? 17.388 2.868 15.435 1.00 47.91 84 LYS A C 1
ATOM 700 O O . LYS A 1 84 ? 17.677 4.074 15.601 1.00 47.91 84 LYS A O 1
#

Sequence (84 aa):
ETLLQNVNDNEKVRKDLCQYPFKIENLKITISFESKQNIVNPERITFISARDNIIKYYHNPPTGYRVLIHEETFEEAKEKLGQK

Radius of gyration: 16.15 Å; chains: 1; bounding box: 42×21×36 Å

Secondary structure (DSSP, 8-state):
--HHHHHHT-HHHHTT-SS-SPPGGG--EEEE---SS----TTS--EEEEETTEEEEEE--TTSPPEEEEEEEHHHHHHHTT--

pLDDT: mean 81.62, std 10.73, range [47.91, 96.06]